Protein AF-0000000066797773 (afdb_homodimer)

Organism: Staphylococcus aureus (strain NCTC 8325 / PS 47) (NCBI:txid93061)

Radius of gyration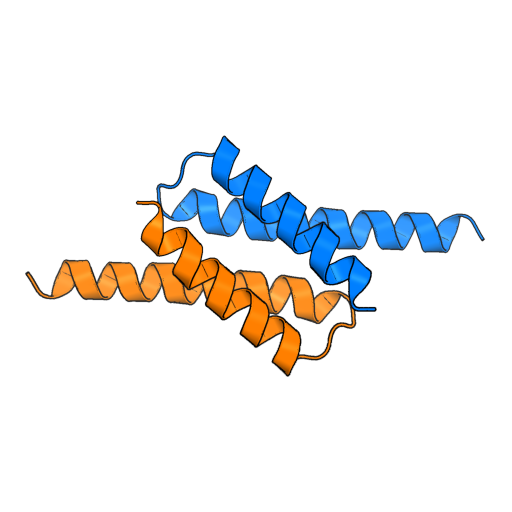: 13.91 Å; Cα contacts (8 Å, |Δi|>4): 93; chains: 2; bounding box: 16×37×44 Å

Sequence (96 aa):
MNNALKQEEATWGNVQGQVSQALMGTGIKDSTARSIGFWVSQVGQALIMNNALKQEEATWGNVQGQVSQALMGTGIKDSTARSIGFWVSQVGQALI

Structure (mmCIF, N/CA/C/O backbone):
data_AF-0000000066797773-model_v1
#
loop_
_entity.id
_entity.type
_entity.pdbx_description
1 polymer 'Uncharacterized protein'
#
loop_
_atom_site.group_PDB
_atom_site.id
_atom_site.type_symbol
_atom_site.label_atom_id
_atom_site.label_alt_id
_atom_site.label_comp_id
_atom_site.label_asym_id
_atom_site.label_entity_id
_atom_site.label_seq_id
_atom_site.pdbx_PDB_ins_code
_atom_site.Cartn_x
_atom_site.Cartn_y
_atom_site.Cartn_z
_atom_site.occupancy
_atom_site.B_iso_or_equiv
_atom_site.auth_seq_id
_atom_site.auth_comp_id
_atom_site.auth_asym_id
_atom_site.auth_atom_id
_atom_site.pdbx_PDB_model_num
ATOM 1 N N . MET A 1 1 ? 0.066 -19.375 -22.641 1 55.62 1 MET A N 1
ATOM 2 C CA . MET A 1 1 ? 1.063 -18.812 -21.734 1 55.62 1 MET A CA 1
ATOM 3 C C . MET A 1 1 ? 0.772 -17.344 -21.453 1 55.62 1 MET A C 1
ATOM 5 O O . MET A 1 1 ? 1.155 -16.828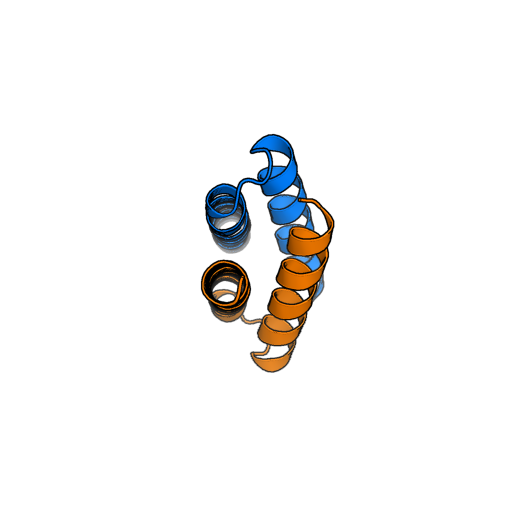 -20.406 1 55.62 1 MET A O 1
ATOM 9 N N . ASN A 1 2 ? -0.143 -16.484 -22.359 1 80.5 2 ASN A N 1
ATOM 10 C CA . ASN A 1 2 ? -0.328 -15.047 -22.406 1 80.5 2 ASN A CA 1
ATOM 11 C C . ASN A 1 2 ? -1.338 -14.57 -21.359 1 80.5 2 ASN A C 1
ATOM 13 O O . ASN A 1 2 ? -1.161 -13.516 -20.75 1 80.5 2 ASN A O 1
ATOM 17 N N . ASN A 1 3 ? -2.152 -15.469 -20.969 1 86.5 3 ASN A N 1
ATOM 18 C CA . ASN A 1 3 ? -3.219 -15.055 -20.062 1 86.5 3 ASN A CA 1
ATOM 19 C C . ASN A 1 3 ? -2.719 -14.961 -18.625 1 86.5 3 ASN A C 1
ATOM 21 O O . ASN A 1 3 ? -3.127 -14.062 -17.875 1 86.5 3 ASN A O 1
ATOM 25 N N . ALA A 1 4 ? -1.845 -15.758 -18.219 1 82.25 4 ALA A N 1
ATOM 26 C CA . ALA A 1 4 ? -1.296 -15.734 -16.859 1 82.25 4 ALA A CA 1
ATOM 27 C C . ALA A 1 4 ? -0.489 -14.469 -16.625 1 82.25 4 ALA A C 1
ATOM 29 O O . ALA A 1 4 ? -0.606 -13.844 -15.562 1 82.25 4 ALA A O 1
ATOM 30 N N . LEU A 1 5 ? 0.28 -14.117 -17.625 1 83.5 5 LEU A N 1
ATOM 31 C CA . LEU A 1 5 ? 1.083 -12.898 -17.531 1 83.5 5 LEU A CA 1
ATOM 32 C C . LEU A 1 5 ? 0.193 -11.664 -17.438 1 83.5 5 LEU A C 1
ATOM 34 O O . LEU A 1 5 ? 0.483 -10.75 -16.656 1 83.5 5 LEU A O 1
ATOM 38 N N . LYS A 1 6 ? -0.843 -11.711 -18.172 1 91.31 6 LYS A N 1
ATOM 39 C CA . LYS A 1 6 ? -1.772 -10.586 -18.141 1 91.31 6 LYS A CA 1
ATOM 40 C C . LYS A 1 6 ? -2.467 -10.477 -16.797 1 91.31 6 LYS A C 1
ATOM 42 O O . LYS A 1 6 ? -2.66 -9.375 -16.281 1 91.31 6 LYS A O 1
ATOM 47 N N . GLN A 1 7 ? -2.828 -11.492 -16.297 1 90.31 7 GLN A N 1
ATOM 48 C CA . GLN A 1 7 ? -3.447 -11.516 -14.977 1 90.31 7 GLN A CA 1
ATOM 49 C C . GLN A 1 7 ? -2.467 -11.055 -13.906 1 90.31 7 GLN A C 1
ATOM 51 O O . GLN A 1 7 ? -2.842 -10.312 -12.992 1 90.31 7 GLN A O 1
ATOM 56 N N . GLU A 1 8 ? -1.31 -11.453 -13.969 1 90.31 8 GLU A N 1
ATOM 57 C CA . GLU A 1 8 ? -0.277 -11.031 -13.031 1 90.31 8 GLU A CA 1
ATOM 58 C C . GLU A 1 8 ? -0.049 -9.523 -13.102 1 90.31 8 GLU A C 1
ATOM 60 O O . GLU A 1 8 ? 0.019 -8.852 -12.07 1 90.31 8 GLU A O 1
ATOM 65 N N . GLU A 1 9 ? 0.011 -9.062 -14.312 1 93 9 GLU A N 1
ATOM 66 C CA . GLU A 1 9 ? 0.172 -7.625 -14.508 1 93 9 GLU A CA 1
ATOM 67 C C . GLU A 1 9 ? -1 -6.852 -13.906 1 93 9 GLU A C 1
ATOM 69 O O . GLU A 1 9 ? -0.808 -5.801 -13.289 1 93 9 GLU A O 1
ATOM 74 N N . ALA A 1 10 ? -2.141 -7.34 -14.102 1 95.44 10 ALA A N 1
ATOM 75 C CA . ALA A 1 10 ? -3.33 -6.699 -13.555 1 95.44 10 ALA A CA 1
ATOM 76 C C . ALA A 1 10 ? -3.303 -6.711 -12.023 1 95.44 10 ALA A C 1
ATOM 78 O O . ALA A 1 10 ? -3.658 -5.719 -11.383 1 95.44 10 ALA A O 1
ATOM 79 N N . THR A 1 11 ? -2.828 -7.816 -11.477 1 96.31 11 THR A N 1
ATOM 80 C CA . THR A 1 11 ? -2.768 -7.965 -10.023 1 96.31 11 THR A CA 1
ATOM 81 C C . THR A 1 11 ? -1.796 -6.953 -9.422 1 96.31 11 THR A C 1
ATOM 83 O O . THR A 1 11 ? -2.143 -6.242 -8.477 1 96.31 11 THR A O 1
ATOM 86 N N . TRP A 1 12 ? -0.724 -6.848 -10 1 97.31 12 TRP A N 1
ATOM 87 C CA . TRP A 1 12 ? 0.291 -5.969 -9.43 1 97.31 12 TRP A CA 1
ATOM 88 C C . TRP A 1 12 ? 0.002 -4.512 -9.758 1 97.31 12 TRP A C 1
ATOM 90 O O . TRP A 1 12 ? 0.361 -3.609 -9 1 97.31 12 TRP A O 1
ATOM 100 N N . GLY A 1 13 ? -0.639 -4.289 -10.859 1 97.69 13 GLY A N 1
ATOM 101 C CA . GLY A 1 13 ? -1.17 -2.957 -11.109 1 97.69 13 GLY A CA 1
ATOM 102 C C . GLY A 1 13 ? -2.18 -2.512 -10.062 1 97.69 13 GLY A C 1
ATOM 103 O O . GLY A 1 13 ? -2.166 -1.356 -9.633 1 97.69 13 GLY A O 1
ATOM 104 N N . ASN A 1 14 ? -2.99 -3.414 -9.688 1 97.5 14 ASN A N 1
ATOM 105 C CA . ASN A 1 14 ? -3.945 -3.119 -8.625 1 97.5 14 ASN A CA 1
ATOM 106 C C . ASN A 1 14 ? -3.244 -2.824 -7.305 1 97.5 14 ASN A C 1
ATOM 108 O O . ASN A 1 14 ? -3.623 -1.897 -6.59 1 97.5 14 ASN A O 1
ATOM 112 N N . VAL A 1 15 ? -2.273 -3.631 -6.977 1 98.12 15 VAL A N 1
ATOM 113 C CA . VAL A 1 15 ? -1.505 -3.408 -5.754 1 98.12 15 VAL A CA 1
ATOM 114 C C . VAL A 1 15 ? -0.885 -2.014 -5.781 1 98.12 15 VAL A C 1
ATOM 116 O O . VAL A 1 15 ? -1.028 -1.245 -4.828 1 98.12 15 VAL A O 1
ATOM 119 N N . GLN A 1 16 ? -0.236 -1.66 -6.859 1 98.62 16 GLN A N 1
ATOM 120 C CA . GLN A 1 16 ? 0.37 -0.34 -7 1 98.62 16 GLN A CA 1
ATOM 121 C C . GLN A 1 16 ? -0.666 0.764 -6.805 1 98.62 16 GLN A C 1
ATOM 123 O O . GLN A 1 16 ? -0.409 1.748 -6.109 1 98.62 16 GLN A O 1
ATOM 128 N N . GLY A 1 17 ? -1.818 0.595 -7.414 1 98.44 17 GLY A N 1
ATOM 129 C CA . GLY A 1 17 ? -2.883 1.58 -7.305 1 98.44 17 GLY A CA 1
ATOM 130 C C . GLY A 1 17 ? -3.395 1.748 -5.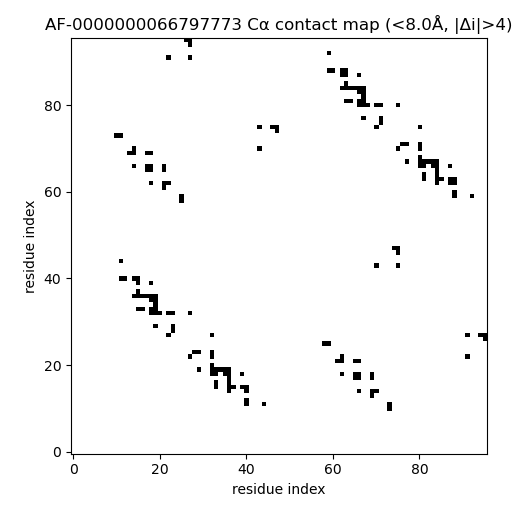887 1 98.44 17 GLY A C 1
ATOM 131 O O . GLY A 1 17 ? -3.582 2.873 -5.418 1 98.44 17 GLY A O 1
ATOM 132 N N . GLN A 1 18 ? -3.564 0.678 -5.227 1 98.19 18 GLN A N 1
ATOM 133 C CA . GLN A 1 18 ? -4.09 0.731 -3.865 1 98.19 18 GLN A CA 1
ATOM 134 C C . GLN A 1 18 ? -3.076 1.356 -2.908 1 98.19 18 GLN A C 1
ATOM 136 O O . GLN A 1 18 ? -3.438 2.18 -2.064 1 98.19 18 GLN A O 1
ATOM 141 N N . VAL A 1 19 ? -1.875 0.984 -3.008 1 98.5 19 VAL A N 1
ATOM 142 C CA . VAL A 1 19 ? -0.834 1.538 -2.148 1 98.5 19 VAL A CA 1
ATOM 143 C C . VAL A 1 19 ? -0.709 3.041 -2.391 1 98.5 19 VAL A C 1
ATOM 145 O O . VAL A 1 19 ? -0.671 3.826 -1.44 1 98.5 19 VAL A O 1
ATOM 148 N N . SER A 1 20 ? -0.692 3.4 -3.652 1 98.69 20 SER A N 1
ATOM 149 C CA . SER A 1 20 ? -0.599 4.82 -3.986 1 98.69 20 SER A CA 1
ATOM 150 C C . SER A 1 20 ? -1.757 5.605 -3.383 1 98.69 20 SER A C 1
ATOM 152 O O . SER A 1 20 ? -1.55 6.66 -2.779 1 98.69 20 SER A O 1
ATOM 154 N N . GLN A 1 21 ? -2.955 5.039 -3.559 1 98 21 GLN A N 1
ATOM 155 C CA . GLN A 1 21 ? -4.148 5.715 -3.062 1 98 21 GLN A CA 1
ATOM 156 C C . GLN A 1 21 ? -4.113 5.848 -1.542 1 98 21 GLN A C 1
ATOM 158 O O . GLN A 1 21 ? -4.492 6.883 -0.995 1 98 21 GLN A O 1
ATOM 163 N N . ALA A 1 22 ? -3.719 4.852 -0.864 1 97.81 22 ALA A N 1
ATOM 164 C CA . ALA A 1 22 ? -3.635 4.895 0.593 1 97.81 22 ALA A CA 1
ATOM 165 C C . ALA A 1 22 ? -2.682 5.992 1.058 1 97.81 22 ALA A C 1
ATOM 167 O O . ALA A 1 22 ? -2.973 6.711 2.018 1 97.81 22 ALA A O 1
ATOM 168 N N . LEU A 1 23 ? -1.636 6.223 0.374 1 98.19 23 LEU A N 1
ATOM 169 C CA . LEU A 1 23 ? -0.625 7.203 0.745 1 98.19 23 LEU A CA 1
ATOM 170 C C . LEU A 1 23 ? -1.082 8.617 0.389 1 98.19 23 LEU A C 1
ATOM 172 O O . LEU A 1 23 ? -0.808 9.562 1.126 1 98.19 23 LEU A O 1
ATOM 176 N N . MET A 1 24 ? -1.785 8.719 -0.677 1 97.31 24 MET A N 1
ATOM 177 C CA . MET A 1 24 ? -2.26 10.039 -1.103 1 97.31 24 MET A CA 1
ATOM 178 C C . MET A 1 24 ? -3.254 10.609 -0.097 1 97.31 24 MET A C 1
ATOM 180 O O . MET A 1 24 ? -3.344 11.82 0.072 1 97.31 24 MET A O 1
ATOM 184 N N . GLY A 1 25 ? -3.834 9.75 0.59 1 94.44 25 GLY A N 1
ATOM 185 C CA . GLY A 1 25 ? -4.793 10.18 1.593 1 94.44 25 GLY A CA 1
ATOM 186 C C . GLY A 1 25 ? -4.141 10.75 2.84 1 94.44 25 GLY A C 1
ATOM 187 O O . GLY A 1 25 ? -4.82 11.305 3.703 1 94.44 25 GLY A O 1
ATOM 188 N N . THR A 1 26 ? -2.811 10.766 3.029 1 94.94 26 THR A N 1
ATOM 189 C CA . THR A 1 26 ? -2.107 11.156 4.246 1 94.94 26 THR A CA 1
ATOM 190 C C . THR A 1 26 ? -1.514 12.555 4.098 1 94.94 26 THR A C 1
ATOM 192 O O . THR A 1 26 ? -0.985 13.117 5.062 1 94.94 26 THR A O 1
ATOM 195 N N . GLY A 1 27 ? -1.488 13.117 2.955 1 92.31 27 GLY A N 1
ATOM 196 C CA . GLY A 1 27 ? -0.878 14.414 2.703 1 92.31 27 GLY A CA 1
ATOM 197 C C . GLY A 1 27 ? 0.433 14.32 1.946 1 92.31 27 GLY A C 1
ATOM 198 O O . GLY A 1 27 ? 1.044 15.344 1.623 1 92.31 27 GLY A O 1
ATOM 199 N N . ILE A 1 28 ? 0.865 13.156 1.677 1 95.44 28 ILE A N 1
ATOM 200 C CA . ILE A 1 28 ? 2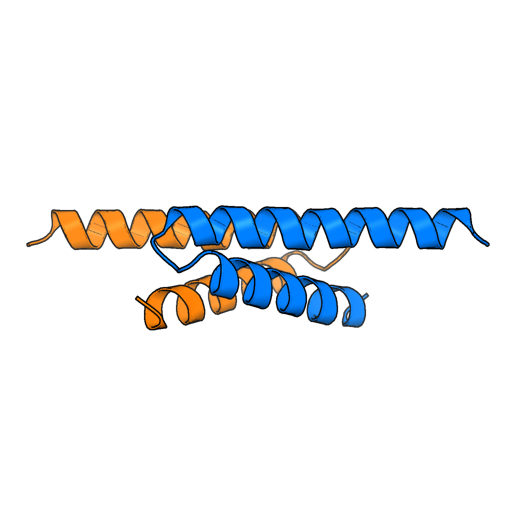.039 12.945 0.838 1 95.44 28 ILE A CA 1
ATOM 201 C C . ILE A 1 28 ? 1.738 13.383 -0.593 1 95.44 28 ILE A C 1
ATOM 203 O O . ILE A 1 28 ? 0.616 13.219 -1.077 1 95.44 28 ILE A O 1
ATOM 207 N N . LYS A 1 29 ? 2.787 13.922 -1.192 1 97.19 29 LYS A N 1
ATOM 208 C CA . LYS A 1 29 ? 2.637 14.32 -2.59 1 97.19 29 LYS A CA 1
ATOM 209 C C . LYS A 1 29 ? 2.25 13.133 -3.461 1 97.19 29 LYS A C 1
ATOM 211 O O . LYS A 1 29 ? 2.771 12.031 -3.281 1 97.19 29 LYS A O 1
ATOM 216 N N . ASP A 1 30 ? 1.425 13.398 -4.473 1 97.38 30 ASP A N 1
ATOM 217 C CA . ASP A 1 30 ? 0.91 12.352 -5.344 1 97.38 30 ASP A CA 1
ATOM 218 C C . ASP A 1 30 ? 2.049 11.617 -6.055 1 97.38 30 ASP A C 1
ATOM 220 O O . ASP A 1 30 ? 2.031 10.391 -6.168 1 97.38 30 ASP A O 1
ATOM 224 N N . SER A 1 31 ? 2.953 12.344 -6.516 1 98.12 31 SER A N 1
ATOM 225 C CA . SER A 1 31 ? 4.059 11.742 -7.254 1 98.12 31 SER A CA 1
ATOM 226 C C . SER A 1 31 ? 4.859 10.789 -6.371 1 98.12 31 SER A C 1
ATOM 228 O O . SER A 1 31 ? 5.297 9.734 -6.828 1 98.12 31 SER A O 1
ATOM 230 N N . THR A 1 32 ? 5.059 11.164 -5.16 1 98.31 32 THR A N 1
ATOM 231 C CA . THR A 1 32 ? 5.777 10.32 -4.215 1 98.31 32 THR A CA 1
ATOM 232 C C . THR A 1 32 ? 4.973 9.062 -3.885 1 98.31 32 THR A C 1
ATOM 234 O O . THR A 1 32 ? 5.516 7.961 -3.854 1 98.31 32 THR A O 1
ATOM 237 N N . ALA A 1 33 ? 3.676 9.289 -3.645 1 98.5 33 ALA A N 1
ATOM 238 C CA . ALA A 1 33 ? 2.791 8.156 -3.365 1 98.5 33 ALA A CA 1
ATOM 239 C C . ALA A 1 33 ? 2.836 7.133 -4.492 1 98.5 33 ALA A C 1
ATOM 241 O O . ALA A 1 33 ? 2.934 5.93 -4.242 1 98.5 33 ALA A O 1
ATOM 242 N N . ARG A 1 34 ? 2.834 7.582 -5.699 1 98.12 34 ARG A N 1
ATOM 243 C CA . ARG A 1 34 ? 2.873 6.699 -6.859 1 98.12 34 ARG A CA 1
ATOM 244 C C . ARG A 1 34 ? 4.219 5.988 -6.961 1 98.12 34 ARG A C 1
ATOM 246 O O . ARG A 1 34 ? 4.281 4.816 -7.34 1 98.12 34 ARG A O 1
ATOM 253 N N . SER A 1 35 ? 5.227 6.734 -6.676 1 98.44 35 SER A N 1
ATOM 254 C CA . SER A 1 35 ? 6.555 6.129 -6.699 1 98.44 35 SER A CA 1
ATOM 255 C C . SER A 1 35 ? 6.668 5.008 -5.672 1 98.44 35 SER A C 1
ATOM 257 O O . SER A 1 35 ? 7.191 3.932 -5.977 1 98.44 35 SER A O 1
ATOM 259 N N . ILE A 1 36 ? 6.223 5.238 -4.484 1 98.44 36 ILE A N 1
ATOM 260 C CA . ILE A 1 36 ? 6.273 4.203 -3.455 1 98.44 36 ILE A CA 1
ATOM 261 C C . ILE A 1 36 ? 5.398 3.021 -3.869 1 98.44 36 ILE A C 1
ATOM 263 O O . ILE A 1 36 ? 5.789 1.863 -3.713 1 98.44 36 ILE A O 1
ATOM 267 N N . GLY A 1 37 ? 4.223 3.256 -4.367 1 98.75 37 GLY A N 1
ATOM 268 C CA . GLY A 1 37 ? 3.381 2.184 -4.879 1 98.75 37 GLY A CA 1
ATOM 269 C C . GLY A 1 37 ? 4.07 1.336 -5.934 1 98.75 37 GLY A C 1
ATOM 270 O O . GLY A 1 37 ? 3.939 0.111 -5.934 1 98.75 37 GLY A O 1
ATOM 271 N N . PHE A 1 38 ? 4.754 1.932 -6.855 1 98.5 38 PHE A N 1
ATOM 272 C CA . PHE A 1 38 ? 5.504 1.225 -7.887 1 98.5 38 PHE A CA 1
ATOM 273 C C . PHE A 1 38 ? 6.535 0.292 -7.266 1 98.5 38 PHE A C 1
ATOM 275 O O . PHE A 1 38 ? 6.613 -0.886 -7.621 1 98.5 38 PHE A O 1
ATOM 282 N N . TRP A 1 39 ? 7.273 0.85 -6.332 1 97.88 39 TRP A N 1
ATOM 283 C CA . TRP A 1 39 ? 8.328 0.046 -5.723 1 97.88 39 TRP A CA 1
ATOM 284 C C . TRP A 1 39 ? 7.734 -1.098 -4.906 1 97.88 39 TRP A C 1
ATOM 286 O O . TRP A 1 39 ? 8.289 -2.197 -4.871 1 97.88 39 TRP A O 1
ATOM 296 N N . VAL A 1 40 ? 6.691 -0.888 -4.203 1 98.44 40 VAL A N 1
ATOM 297 C CA . VAL A 1 40 ? 6.02 -1.951 -3.461 1 98.44 40 VAL A CA 1
ATOM 298 C C . VAL A 1 40 ? 5.578 -3.053 -4.422 1 98.44 40 VAL A C 1
ATOM 300 O O . VAL A 1 40 ? 5.758 -4.238 -4.141 1 98.44 40 VAL A O 1
ATOM 303 N N . SER A 1 41 ? 4.992 -2.742 -5.566 1 98.38 41 SER A N 1
ATOM 304 C CA . SER A 1 41 ? 4.574 -3.717 -6.566 1 98.38 41 SER A CA 1
ATOM 305 C C . SER A 1 41 ? 5.762 -4.516 -7.094 1 98.38 41 SER A C 1
ATOM 307 O O . SER A 1 41 ? 5.68 -5.738 -7.234 1 98.38 41 SER A O 1
ATOM 309 N N . GLN A 1 42 ? 6.863 -3.85 -7.363 1 97.31 42 GLN A N 1
ATOM 310 C CA . GLN A 1 42 ? 8.055 -4.512 -7.875 1 97.31 42 GLN A CA 1
ATOM 311 C C . GLN A 1 42 ? 8.617 -5.5 -6.852 1 97.31 42 GLN A C 1
ATOM 313 O O . GLN A 1 42 ? 8.953 -6.633 -7.199 1 97.31 42 GLN A O 1
ATOM 318 N N . VAL A 1 43 ? 8.711 -5.066 -5.574 1 97 43 VAL A N 1
ATOM 319 C CA . VAL A 1 43 ? 9.227 -5.918 -4.508 1 97 43 VAL A CA 1
ATOM 320 C C . VAL A 1 43 ? 8.281 -7.094 -4.277 1 97 43 VAL A C 1
ATOM 322 O O . VAL A 1 43 ? 8.719 -8.242 -4.164 1 97 43 VAL A O 1
ATOM 325 N N . GLY A 1 44 ? 6.988 -6.801 -4.219 1 96.69 44 GLY A N 1
ATOM 326 C CA . GLY A 1 44 ? 6.012 -7.863 -4.035 1 9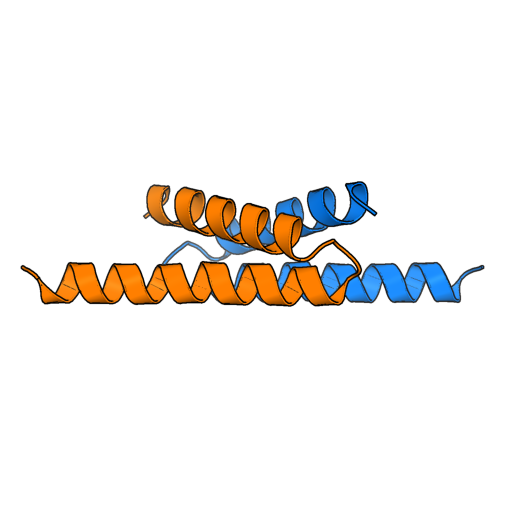6.69 44 GLY A CA 1
ATOM 327 C C . GLY A 1 44 ? 6.082 -8.93 -5.113 1 96.69 44 GLY A C 1
ATOM 328 O O . GLY A 1 44 ? 6.016 -10.125 -4.816 1 96.69 44 GLY A O 1
ATOM 329 N N . GLN A 1 45 ? 6.293 -8.539 -6.324 1 96.31 45 GLN A N 1
ATOM 330 C CA . GLN A 1 45 ? 6.387 -9.461 -7.449 1 96.31 45 GLN A CA 1
ATOM 331 C C . GLN A 1 45 ? 7.621 -10.352 -7.332 1 96.31 45 GLN A C 1
ATOM 333 O O . GLN A 1 45 ? 7.566 -11.547 -7.629 1 96.31 45 GLN A O 1
ATOM 338 N N . ALA A 1 46 ? 8.625 -9.766 -6.836 1 95.38 46 ALA A N 1
ATOM 339 C CA . ALA A 1 46 ? 9.898 -10.477 -6.723 1 95.38 46 ALA A CA 1
ATOM 340 C C . ALA A 1 46 ? 9.836 -11.539 -5.625 1 95.38 46 ALA A C 1
ATOM 342 O O . ALA A 1 46 ? 10.68 -12.438 -5.57 1 95.38 46 ALA A O 1
ATOM 343 N N . LEU A 1 47 ? 8.867 -11.469 -4.801 1 95.12 47 LEU A N 1
ATOM 344 C CA . LEU A 1 47 ? 8.781 -12.352 -3.641 1 95.12 47 LEU A CA 1
ATOM 345 C C . LEU A 1 47 ? 7.945 -13.586 -3.955 1 95.12 47 LEU A C 1
ATOM 347 O O . LEU A 1 47 ? 7.863 -14.508 -3.143 1 95.12 47 LEU A O 1
ATOM 351 N N 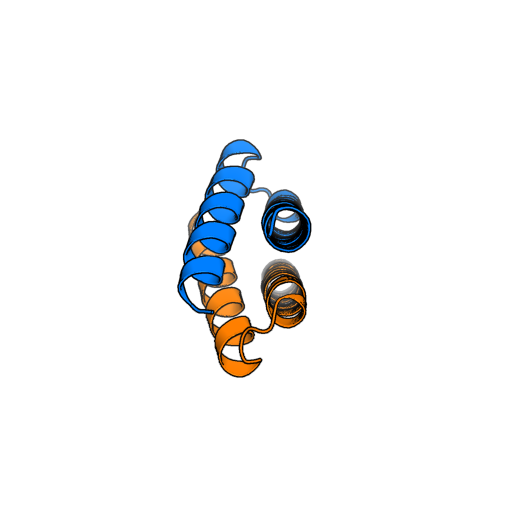. ILE A 1 48 ? 7.188 -13.727 -5.012 1 88.88 48 ILE A N 1
ATOM 352 C CA . ILE A 1 48 ? 6.402 -14.898 -5.363 1 88.88 48 ILE A CA 1
ATOM 353 C C . ILE A 1 48 ? 7.039 -15.617 -6.551 1 88.88 48 ILE A C 1
ATOM 355 O O . ILE A 1 48 ? 7.676 -14.984 -7.398 1 88.88 48 ILE A O 1
ATOM 359 N N . MET B 1 1 ? -2.879 18.891 22.625 1 54.81 1 MET B N 1
ATOM 360 C CA . MET B 1 1 ? -1.785 18.391 21.797 1 54.81 1 MET B CA 1
ATOM 361 C C . MET B 1 1 ? -2.025 16.953 21.375 1 54.81 1 MET B C 1
ATOM 363 O O . MET B 1 1 ? -1.435 16.469 20.406 1 54.81 1 MET B O 1
ATOM 367 N N . ASN B 1 2 ? -3.045 15.984 22.156 1 80.31 2 ASN B N 1
ATOM 368 C CA . ASN B 1 2 ? -3.193 14.539 22.141 1 80.31 2 ASN B CA 1
ATOM 369 C C . ASN B 1 2 ? -4.059 14.07 20.969 1 80.31 2 ASN B C 1
ATOM 371 O O . ASN B 1 2 ? -3.801 13.023 20.375 1 80.31 2 ASN B O 1
ATOM 375 N N . ASN B 1 3 ? -4.828 14.969 20.469 1 86.69 3 ASN B N 1
ATOM 376 C CA . ASN B 1 3 ? -5.77 14.562 19.422 1 86.69 3 ASN B CA 1
ATOM 377 C C . ASN B 1 3 ? -5.09 14.469 18.062 1 86.69 3 ASN B C 1
ATOM 379 O O . ASN B 1 3 ? -5.398 13.578 17.266 1 86.69 3 ASN B O 1
ATOM 383 N N . ALA B 1 4 ? -4.168 15.266 17.781 1 82.25 4 ALA B N 1
ATOM 384 C CA . ALA B 1 4 ? -3.455 15.25 16.516 1 82.25 4 ALA B CA 1
ATOM 385 C C . ALA B 1 4 ? -2.623 13.984 16.359 1 82.25 4 ALA B C 1
ATOM 387 O O . ALA B 1 4 ? -2.605 13.367 15.289 1 82.25 4 ALA B O 1
ATOM 388 N N . LEU B 1 5 ? -1.983 13.625 17.438 1 83.38 5 LEU B N 1
ATOM 389 C CA . LEU B 1 5 ? -1.177 12.414 17.438 1 83.38 5 LEU B CA 1
ATOM 390 C C . LEU B 1 5 ? -2.049 11.18 17.219 1 83.38 5 LEU B C 1
ATOM 392 O O . LEU B 1 5 ? -1.664 10.266 16.484 1 83.38 5 LEU B O 1
ATOM 396 N N . LYS B 1 6 ? -3.158 11.234 17.812 1 91.06 6 LYS B N 1
ATOM 397 C CA . LYS B 1 6 ? -4.078 10.109 17.656 1 91.06 6 LYS B CA 1
ATOM 398 C C . LYS B 1 6 ? -4.594 10.008 16.219 1 91.06 6 LYS B C 1
ATOM 400 O O . LYS B 1 6 ? -4.719 8.906 15.68 1 91.06 6 LYS B O 1
ATOM 405 N N . GLN B 1 7 ? -4.887 11.016 15.703 1 90.06 7 GLN B N 1
ATOM 406 C CA . GLN B 1 7 ? -5.328 11.047 14.312 1 90.06 7 GLN B CA 1
ATOM 407 C C . GLN B 1 7 ? -4.219 10.586 13.375 1 90.06 7 GLN B C 1
ATOM 409 O O . GLN B 1 7 ? -4.473 9.844 12.422 1 90.06 7 GLN B O 1
ATOM 414 N N . GLU B 1 8 ? -3.08 10.992 13.586 1 90.31 8 GLU B N 1
ATOM 415 C CA . GLU B 1 8 ? -1.937 10.578 12.781 1 90.31 8 GLU B CA 1
ATOM 416 C C . GLU B 1 8 ? -1.719 9.07 12.875 1 90.31 8 GLU B C 1
ATOM 418 O O . GLU B 1 8 ? -1.521 8.398 11.859 1 90.31 8 GLU B O 1
ATOM 423 N N . GLU B 1 9 ? -1.806 8.586 14.07 1 93.19 9 GLU B N 1
ATOM 424 C CA . GLU B 1 9 ? -1.67 7.148 14.281 1 93.19 9 GLU B CA 1
ATOM 425 C C . GLU B 1 9 ? -2.756 6.379 13.539 1 93.19 9 GLU B C 1
ATOM 427 O O . GLU B 1 9 ? -2.488 5.328 12.953 1 93.19 9 GLU B O 1
ATOM 432 N N . ALA B 1 10 ? -3.922 6.867 13.602 1 95.38 10 ALA B N 1
ATOM 433 C CA . ALA B 1 10 ? -5.031 6.227 12.898 1 95.38 10 ALA B CA 1
ATOM 434 C C . ALA B 1 10 ? -4.805 6.242 11.391 1 95.38 10 ALA B C 1
ATOM 436 O O . ALA B 1 10 ? -5.07 5.254 10.703 1 95.38 10 ALA B O 1
ATOM 437 N N . THR B 1 11 ? -4.27 7.348 10.898 1 96.44 11 THR B N 1
ATOM 438 C CA . THR B 1 11 ? -4.023 7.496 9.469 1 96.44 11 THR B CA 1
ATOM 439 C C . THR B 1 11 ? -2.982 6.492 8.984 1 96.44 11 THR B C 1
ATOM 441 O O . THR B 1 11 ? -3.203 5.781 8 1 96.44 11 THR B O 1
ATOM 444 N N . TRP B 1 12 ? -1.999 6.391 9.719 1 97.38 12 TRP B N 1
ATOM 445 C CA . TRP B 1 12 ? -0.916 5.52 9.273 1 97.38 12 TRP B CA 1
ATOM 446 C C . TRP B 1 12 ? -1.237 4.059 9.57 1 97.38 12 TRP B C 1
ATOM 448 O O . TRP B 1 12 ? -0.778 3.16 8.859 1 97.38 12 TRP B O 1
ATOM 458 N N . GLY B 1 13 ? -2.01 3.82 10.578 1 97.81 13 GLY B N 1
ATOM 459 C CA . GLY B 1 13 ? -2.566 2.49 10.758 1 97.81 13 GLY B CA 1
ATOM 460 C C . GLY B 1 13 ? -3.438 2.045 9.602 1 97.81 13 GLY B C 1
ATOM 461 O O . GLY B 1 13 ? -3.367 0.891 9.172 1 97.81 13 GLY B O 1
ATOM 462 N N . ASN B 1 14 ? -4.191 2.939 9.109 1 97.56 14 ASN B N 1
ATOM 463 C CA . ASN B 1 14 ? -5.004 2.648 7.938 1 97.56 14 ASN B CA 1
ATOM 464 C C . ASN B 1 14 ? -4.141 2.357 6.715 1 97.56 14 ASN B C 1
ATOM 466 O O . ASN B 1 14 ? -4.422 1.43 5.953 1 97.56 14 ASN B O 1
ATOM 470 N N . VAL B 1 15 ? -3.143 3.184 6.516 1 98.19 15 VAL B N 1
ATOM 471 C CA . VAL B 1 15 ? -2.225 2.963 5.402 1 98.19 15 VAL B CA 1
ATOM 472 C C . VAL B 1 15 ? -1.608 1.57 5.508 1 98.19 15 VAL B C 1
ATOM 474 O O . VAL B 1 15 ? -1.633 0.8 4.543 1 98.19 15 VAL B O 1
ATOM 477 N N . GLN B 1 16 ? -1.093 1.209 6.652 1 98.62 16 GLN B N 1
ATOM 478 C CA . GLN B 1 16 ? -0.506 -0.11 6.867 1 98.62 16 GLN B CA 1
ATOM 479 C C . GLN B 1 16 ? -1.506 -1.217 6.547 1 98.62 16 GLN B C 1
ATOM 481 O O . GLN B 1 16 ? -1.162 -2.199 5.883 1 98.62 16 GLN B O 1
ATOM 486 N N . GLY B 1 17 ? -2.725 -1.062 7.02 1 98.44 17 GLY B N 1
ATOM 487 C CA . GLY B 1 17 ? -3.762 -2.053 6.777 1 98.44 17 GLY B CA 1
ATOM 488 C C . GLY B 1 17 ? -4.09 -2.219 5.305 1 98.44 17 GLY B C 1
ATOM 489 O O . GLY B 1 17 ? -4.219 -3.344 4.816 1 98.44 17 GLY B O 1
ATOM 490 N N . GLN B 1 18 ? -4.191 -1.135 4.613 1 98.25 18 GLN B N 1
ATOM 491 C CA . GLN B 1 18 ? -4.539 -1.188 3.197 1 98.25 18 GLN B CA 1
ATOM 492 C C . GLN B 1 18 ? -3.414 -1.808 2.375 1 98.25 18 GLN B C 1
ATOM 494 O O . GLN B 1 18 ? -3.662 -2.631 1.492 1 98.25 18 GLN B O 1
ATOM 499 N N . VAL B 1 19 ? -2.223 -1.438 2.633 1 98.5 19 VAL B N 1
ATOM 500 C CA . VAL B 1 19 ? -1.08 -1.989 1.913 1 98.5 19 VAL B CA 1
ATOM 501 C C . VAL B 1 19 ? -0.981 -3.49 2.168 1 98.5 19 VAL B C 1
ATOM 503 O O . VAL B 1 19 ? -0.819 -4.277 1.232 1 98.5 19 VAL B O 1
ATOM 506 N N . SER B 1 20 ? -1.126 -3.861 3.414 1 98.69 20 SER B N 1
ATOM 507 C CA . SER B 1 20 ? -1.072 -5.277 3.756 1 98.69 20 SER B CA 1
ATOM 508 C C . SER B 1 20 ? -2.143 -6.07 3.012 1 98.69 20 SER B C 1
ATOM 510 O O . SER B 1 20 ? -1.858 -7.121 2.439 1 98.69 20 SER B O 1
ATOM 512 N N . GLN B 1 21 ? -3.354 -5.512 3.039 1 98.06 21 GLN B N 1
ATOM 513 C CA . GLN B 1 21 ? -4.473 -6.191 2.395 1 98.06 21 GLN B CA 1
ATOM 514 C C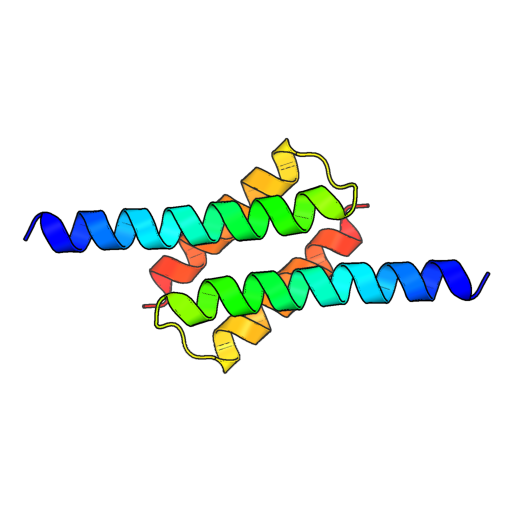 . GLN B 1 21 ? -4.246 -6.324 0.892 1 98.06 21 GLN B C 1
ATOM 516 O O . GLN B 1 21 ? -4.547 -7.363 0.302 1 98.06 21 GLN B O 1
ATOM 521 N N . ALA B 1 22 ? -3.785 -5.316 0.265 1 97.75 22 ALA B N 1
ATOM 522 C CA . ALA B 1 22 ? -3.516 -5.355 -1.17 1 97.75 22 ALA B CA 1
ATOM 523 C C . ALA B 1 22 ? -2.508 -6.453 -1.51 1 97.75 22 ALA B C 1
ATOM 525 O O . ALA B 1 22 ? -2.67 -7.164 -2.502 1 97.75 22 ALA B O 1
ATOM 526 N N . LEU B 1 23 ? -1.548 -6.672 -0.699 1 98.19 23 LEU B N 1
ATOM 527 C CA . LEU B 1 23 ? -0.491 -7.652 -0.94 1 98.19 23 LEU B CA 1
ATOM 528 C C . LEU B 1 23 ? -0.979 -9.062 -0.643 1 98.19 23 LEU B C 1
ATOM 530 O O . LEU B 1 23 ? -0.608 -10.016 -1.337 1 98.19 23 LEU B O 1
ATOM 534 N N . MET B 1 24 ? -1.822 -9.18 0.331 1 97.31 24 MET B N 1
ATOM 535 C CA . MET B 1 24 ? -2.336 -10.5 0.692 1 97.31 24 MET B CA 1
ATOM 536 C C . MET B 1 24 ? -3.188 -11.078 -0.433 1 97.31 24 MET B C 1
ATOM 538 O O . MET B 1 24 ? -3.246 -12.297 -0.608 1 97.31 24 MET B O 1
ATOM 542 N N . GLY B 1 25 ? -3.684 -10.234 -1.192 1 94.12 25 GLY B N 1
ATOM 543 C CA . GLY B 1 25 ? -4.504 -10.68 -2.309 1 94.12 25 GLY B CA 1
ATOM 544 C C . GLY B 1 25 ? -3.691 -11.234 -3.463 1 94.12 25 GLY B C 1
ATOM 545 O O . GLY B 1 25 ? -4.25 -11.789 -4.41 1 94.12 25 GLY B O 1
ATOM 546 N N . THR B 1 26 ? -2.355 -11.25 -3.479 1 94.75 26 THR B N 1
ATOM 547 C CA . THR B 1 26 ? -1.498 -11.625 -4.598 1 94.75 26 THR B CA 1
ATOM 548 C C . THR B 1 26 ? -0.915 -13.023 -4.391 1 94.75 26 THR B C 1
ATOM 550 O O . THR B 1 26 ? -0.259 -13.562 -5.281 1 94.75 26 THR B O 1
ATOM 553 N N . GLY B 1 27 ? -1.016 -13.594 -3.252 1 92.19 27 GLY B N 1
ATOM 554 C CA . GLY B 1 27 ? -0.423 -14.883 -2.934 1 92.19 27 GLY B CA 1
ATOM 555 C C . GLY B 1 27 ? 0.777 -14.773 -2.012 1 92.19 27 GLY B C 1
ATOM 556 O O . GLY B 1 27 ? 1.354 -15.789 -1.613 1 92.19 27 GLY B O 1
ATOM 557 N N . ILE B 1 28 ? 1.167 -13.609 -1.702 1 95.44 28 ILE B N 1
ATOM 558 C CA . ILE B 1 28 ? 2.217 -13.383 -0.715 1 95.44 28 ILE B CA 1
ATOM 559 C C . ILE B 1 28 ? 1.738 -13.836 0.662 1 95.44 28 ILE B C 1
ATOM 561 O O . ILE B 1 28 ? 0.562 -13.68 0.999 1 95.44 28 ILE B O 1
ATOM 565 N N . LYS B 1 29 ? 2.699 -14.367 1.395 1 97.12 29 LYS B N 1
ATOM 566 C CA . LYS B 1 29 ? 2.369 -14.773 2.76 1 97.12 29 LYS B CA 1
ATOM 567 C C . LYS B 1 29 ? 1.86 -13.586 3.574 1 97.12 29 LYS B C 1
ATOM 569 O O . LYS B 1 29 ? 2.391 -12.477 3.465 1 97.12 29 LYS B O 1
ATOM 574 N N . ASP B 1 30 ? 0.906 -13.859 4.461 1 97.31 30 ASP B N 1
ATOM 575 C CA . ASP B 1 30 ? 0.273 -12.82 5.262 1 97.31 30 ASP B CA 1
ATOM 576 C C . ASP B 1 30 ? 1.301 -12.086 6.117 1 97.31 30 ASP B C 1
ATOM 578 O O . ASP B 1 30 ? 1.26 -10.859 6.23 1 97.31 30 ASP B O 1
ATOM 582 N N . SER B 1 31 ? 2.145 -12.797 6.695 1 98.06 31 SER B N 1
ATOM 583 C CA . SER B 1 31 ? 3.139 -12.188 7.574 1 98.06 31 SER B CA 1
ATOM 584 C C . SER B 1 31 ? 4.043 -11.234 6.809 1 98.06 31 SER B C 1
ATOM 586 O O . SER B 1 31 ? 4.406 -10.172 7.32 1 98.06 31 SER B O 1
ATOM 588 N N . THR B 1 32 ? 4.418 -11.625 5.633 1 98.25 32 THR B N 1
ATOM 589 C CA . THR B 1 32 ? 5.25 -10.766 4.793 1 98.25 32 THR B CA 1
ATOM 590 C C . THR B 1 32 ? 4.484 -9.523 4.359 1 98.25 32 THR B C 1
ATOM 592 O O . THR B 1 32 ? 5.02 -8.414 4.398 1 98.25 32 THR B O 1
ATOM 595 N N . ALA B 1 33 ? 3.219 -9.734 3.963 1 98.56 33 ALA B N 1
ATOM 596 C CA . ALA B 1 33 ? 2.367 -8.617 3.57 1 98.56 33 ALA B CA 1
ATOM 597 C C . ALA B 1 33 ? 2.256 -7.59 4.695 1 98.56 33 ALA B C 1
ATOM 599 O O . ALA B 1 33 ? 2.371 -6.383 4.461 1 98.56 33 ALA B O 1
ATOM 600 N N . ARG B 1 34 ? 2.104 -8.039 5.895 1 98.12 34 ARG B N 1
ATOM 601 C CA . ARG B 1 34 ? 1.988 -7.16 7.051 1 98.12 34 ARG B CA 1
ATOM 602 C C . ARG B 1 34 ? 3.305 -6.441 7.328 1 98.12 34 ARG B C 1
ATOM 604 O O . ARG B 1 34 ? 3.311 -5.27 7.711 1 98.12 34 ARG B O 1
ATOM 611 N N . SER B 1 35 ? 4.348 -7.176 7.152 1 98.38 35 SER B N 1
ATOM 612 C CA . SER B 1 35 ? 5.66 -6.562 7.348 1 98.38 35 SER B CA 1
ATOM 613 C C . SER B 1 35 ? 5.898 -5.441 6.344 1 98.38 35 SER B C 1
ATOM 615 O O . SER B 1 35 ? 6.375 -4.363 6.711 1 98.38 35 SER B O 1
ATOM 617 N N . ILE B 1 36 ? 5.598 -5.68 5.109 1 98.44 36 ILE B N 1
ATOM 618 C CA . ILE B 1 36 ? 5.773 -4.645 4.098 1 98.44 36 ILE B CA 1
ATOM 619 C C . ILE B 1 36 ? 4.848 -3.467 4.395 1 98.44 36 ILE B C 1
ATOM 621 O O . ILE B 1 36 ? 5.25 -2.307 4.289 1 98.44 36 ILE B O 1
ATOM 625 N N . GLY B 1 37 ? 3.633 -3.699 4.75 1 98.75 37 GLY B N 1
ATOM 626 C CA . GLY B 1 37 ? 2.729 -2.633 5.152 1 98.75 37 GLY B CA 1
ATOM 627 C C . GLY B 1 37 ? 3.275 -1.779 6.281 1 98.75 37 GLY B C 1
ATOM 628 O O . GLY B 1 37 ? 3.139 -0.554 6.262 1 98.75 37 GLY B O 1
ATOM 629 N N . PHE B 1 38 ? 3.846 -2.377 7.285 1 98.56 38 PHE B N 1
ATOM 630 C CA . PHE B 1 38 ? 4.457 -1.664 8.398 1 98.56 38 PHE B CA 1
ATOM 631 C C . PHE B 1 38 ? 5.559 -0.73 7.91 1 98.56 38 PHE B C 1
ATOM 633 O O . PHE B 1 38 ? 5.582 0.45 8.266 1 98.56 38 PHE B O 1
ATOM 640 N N . TRP B 1 39 ? 6.406 -1.287 7.07 1 97.88 39 TRP B N 1
ATOM 641 C CA . TRP B 1 39 ? 7.527 -0.483 6.594 1 97.88 39 TRP B CA 1
ATOM 642 C C . TRP B 1 39 ? 7.043 0.658 5.707 1 97.88 39 TRP B C 1
ATOM 644 O O . TRP B 1 39 ? 7.594 1.76 5.746 1 97.88 39 TRP B O 1
ATOM 654 N N . VAL B 1 40 ? 6.09 0.432 4.883 1 98.44 40 VAL B N 1
ATOM 655 C CA . VAL 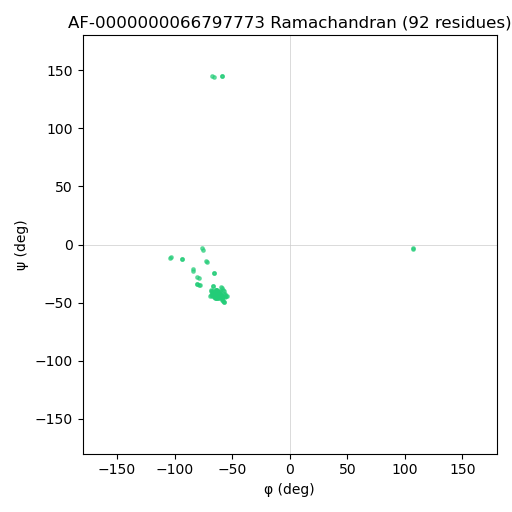B 1 40 ? 5.516 1.491 4.059 1 98.44 40 VAL B CA 1
ATOM 656 C C . VAL B 1 40 ? 4.953 2.594 4.949 1 98.44 40 VAL B C 1
ATOM 658 O O . VAL B 1 40 ? 5.164 3.781 4.691 1 98.44 40 VAL B O 1
ATOM 661 N N . SER B 1 41 ? 4.23 2.289 6.012 1 98.44 41 SER B N 1
ATOM 662 C CA . SER B 1 41 ? 3.68 3.266 6.945 1 98.44 41 SER B CA 1
ATOM 663 C C . SER B 1 41 ? 4.785 4.07 7.621 1 98.44 41 SER B C 1
ATOM 665 O O . SER B 1 41 ? 4.684 5.293 7.746 1 98.44 41 SER B O 1
ATOM 667 N N . GLN B 1 42 ? 5.859 3.406 8.031 1 97.44 42 GLN B N 1
ATOM 668 C CA . GLN B 1 42 ? 6.98 4.078 8.68 1 97.44 42 GLN B CA 1
ATOM 669 C C . GLN B 1 42 ? 7.656 5.062 7.73 1 97.44 42 GLN B C 1
ATOM 671 O O . GLN B 1 42 ? 7.945 6.199 8.109 1 97.44 42 GLN B O 1
ATOM 676 N N . VAL B 1 43 ? 7.918 4.621 6.477 1 97.19 43 VAL B N 1
ATOM 677 C CA . VAL B 1 43 ? 8.555 5.473 5.477 1 97.19 43 VAL B CA 1
ATOM 678 C C . VAL B 1 43 ? 7.637 6.645 5.137 1 97.19 43 VAL B C 1
ATOM 680 O O . VAL B 1 43 ? 8.086 7.793 5.078 1 97.19 43 VAL B O 1
ATOM 683 N N . GLY B 1 44 ? 6.355 6.352 4.918 1 96.81 44 GLY B N 1
ATOM 684 C CA . GLY B 1 44 ? 5.406 7.41 4.621 1 96.81 44 GLY B CA 1
ATOM 685 C C . GLY B 1 44 ? 5.344 8.477 5.699 1 96.81 44 GLY B C 1
ATOM 686 O O . GLY B 1 44 ? 5.316 9.672 5.402 1 96.81 44 GLY B O 1
ATOM 687 N N . GLN B 1 45 ? 5.395 8.07 6.926 1 96.38 45 GLN B N 1
ATOM 688 C CA . GLN B 1 45 ? 5.348 8.992 8.055 1 96.38 45 GLN B CA 1
ATOM 689 C C . GLN B 1 45 ? 6.59 9.875 8.102 1 96.38 45 GLN B C 1
ATOM 691 O O . GLN B 1 45 ? 6.496 11.07 8.391 1 96.38 45 GLN B O 1
ATOM 696 N N . ALA B 1 46 ? 7.645 9.297 7.734 1 95.56 46 ALA B N 1
ATOM 697 C CA . ALA B 1 46 ? 8.914 10.016 7.785 1 95.56 46 ALA B CA 1
ATOM 698 C C . ALA B 1 46 ? 8.992 11.07 6.691 1 95.56 46 ALA B C 1
ATOM 700 O O . ALA B 1 46 ? 9.836 11.969 6.746 1 95.56 46 ALA B O 1
ATOM 701 N N . LEU B 1 47 ? 8.141 11 5.762 1 95.31 47 LEU B N 1
ATOM 702 C CA . LEU B 1 47 ? 8.203 11.891 4.605 1 95.31 47 LEU B CA 1
ATOM 703 C C . LEU B 1 47 ? 7.332 13.117 4.816 1 95.31 47 LEU B C 1
ATOM 705 O O . LEU B 1 47 ? 7.352 14.047 4.004 1 95.31 47 LEU B O 1
ATOM 709 N N . ILE B 1 48 ? 6.457 13.258 5.746 1 89 48 ILE B N 1
ATOM 710 C CA . ILE B 1 48 ? 5.633 14.43 6 1 89 48 ILE B CA 1
ATOM 711 C C . ILE B 1 48 ? 6.105 15.133 7.273 1 89 48 ILE B C 1
ATOM 713 O O . ILE B 1 48 ? 6.613 14.484 8.195 1 89 48 ILE B O 1
#

pLDDT: mean 94.57, std 7.27, range [54.81, 98.75]

Solvent-accessible surface area (backbone atoms only — not comparable to full-atom values): 5054 Å² total; per-residue (Å²): 125,69,64,61,55,50,51,49,52,53,52,39,51,48,32,20,50,50,35,15,54,45,38,41,73,74,73,47,55,61,70,56,21,44,50,52,12,48,52,50,32,54,54,56,55,70,71,104,128,68,65,61,56,50,49,50,50,52,53,38,50,48,31,20,50,52,35,15,53,46,37,40,74,73,72,46,56,60,69,56,20,43,49,52,11,48,52,51,30,53,54,55,55,71,71,103

Foldseek 3Di:
DPVVVVVLVVVLVVQLVVQLVVVVVVVDDSVVSSVVSVVVSVVVVVVD/DPVVVVVLVVVLVVQLVVQLVVVVVVVDDSVVSSVVSVVVSVVVVVVD

Nearest PDB structures (foldseek):
  5mm0-assembly1_A  TM=8.977E-01  e=4.695E+00  Pyrococcus furiosus DSM 3638
  5bsh-assembly1_D  TM=8.286E-01  e=8.191E+00  Medicago truncatula
  6xp0-assembly1_A-2  TM=8.119E-01  e=8.191E+00  Homo sapiens
  8tcu-assembly1_D-2  TM=8.178E-01  e=8.191E+00  Homo sapiens
  5mm0-assembly1_A  TM=8.972E-01  e=4.695E+00  Pyrococcus furiosus DSM 3638

Secondary structure (DSSP, 8-state):
-HHHHHHHHHHHHHHHHHHHHHHHTTT--HHHHHHHHHHHHHHHHHT-/-HHHHHHHHHHHHHHHHHHHHHHHTTT--HHHHHHHHHHHHHHHHHT-